Protein AF-D6PDU2-F1 (afdb_monomer_lite)

Radius of gyration: 15.5 Å; chains: 1; bounding box: 24×30×38 Å

InterPro domains:
  IPR001114 Adenylosuccinate synthetase [PF00709] (2-64)
  IPR001114 Adenylosuccinate synthetase [PTHR11846] (2-64)
  IPR027417 P-loop containing nucleoside triphosphate hydrolase [SSF52540] (2-64)
  IPR042111 Adenylosuccinate synthetase, domain 3 [G3DSA:3.90.170.10] (1-66)

Organism: NCBI:txid743071

Structure (mmCIF, N/CA/C/O backbone):
data_AF-D6PDU2-F1
#
_entry.id   AF-D6PDU2-F1
#
loop_
_atom_site.group_PDB
_atom_site.id
_atom_site.type_symbol
_atom_site.label_atom_id
_atom_site.label_alt_id
_atom_site.label_comp_id
_atom_site.label_asym_id
_atom_site.label_entity_id
_atom_site.label_seq_id
_atom_site.pdbx_PDB_ins_code
_atom_site.Cartn_x
_atom_site.Cartn_y
_atom_site.Cartn_z
_atom_site.occupancy
_atom_site.B_iso_or_equiv
_atom_site.auth_seq_id
_atom_site.auth_comp_id
_atom_site.auth_asym_id
_atom_site.auth_atom_id
_atom_site.pdbx_PDB_model_num
ATOM 1 N N . MET A 1 1 ? 3.519 5.715 -3.854 1.00 72.06 1 MET A N 1
ATOM 2 C CA . MET A 1 1 ? 3.870 6.521 -2.657 1.00 72.06 1 MET A CA 1
ATOM 3 C C . MET A 1 1 ? 5.235 7.195 -2.765 1.00 72.06 1 MET A C 1
ATOM 5 O O . MET A 1 1 ? 5.268 8.417 -2.766 1.00 72.06 1 MET A O 1
ATOM 9 N N . LYS A 1 2 ? 6.343 6.454 -2.939 1.00 73.50 2 LYS A N 1
ATOM 10 C CA . LYS A 1 2 ? 7.713 7.017 -2.998 1.00 73.50 2 LYS A CA 1
ATOM 11 C C . LYS A 1 2 ? 7.875 8.217 -3.953 1.00 73.50 2 LYS A C 1
ATOM 13 O O . LYS A 1 2 ? 8.412 9.239 -3.545 1.00 73.50 2 LYS A O 1
ATOM 18 N N . ARG A 1 3 ? 7.326 8.135 -5.172 1.00 73.44 3 ARG A N 1
ATOM 19 C CA . ARG A 1 3 ? 7.363 9.227 -6.168 1.00 73.44 3 ARG A CA 1
ATOM 20 C C . ARG A 1 3 ? 6.601 10.481 -5.719 1.00 73.44 3 ARG A C 1
ATOM 22 O O . ARG A 1 3 ? 7.092 11.584 -5.889 1.00 73.44 3 ARG A O 1
ATOM 29 N N . ILE A 1 4 ? 5.444 10.316 -5.077 1.00 75.75 4 ILE A N 1
ATOM 30 C CA . ILE A 1 4 ? 4.615 11.438 -4.606 1.00 75.75 4 ILE A CA 1
ATOM 31 C C . ILE A 1 4 ? 5.345 12.217 -3.506 1.00 75.75 4 ILE A C 1
ATOM 33 O O . ILE A 1 4 ? 5.359 13.444 -3.551 1.00 75.75 4 ILE A O 1
ATOM 37 N N . ILE A 1 5 ? 5.992 11.513 -2.568 1.00 79.19 5 ILE A N 1
ATOM 38 C CA . ILE A 1 5 ? 6.782 12.125 -1.488 1.00 79.19 5 ILE A CA 1
ATOM 39 C C . ILE A 1 5 ? 7.980 12.893 -2.065 1.00 79.19 5 ILE A C 1
ATOM 41 O O . ILE A 1 5 ? 8.224 14.024 -1.657 1.00 79.19 5 ILE A O 1
ATOM 45 N N . GLN A 1 6 ? 8.685 12.311 -3.044 1.00 76.81 6 GLN A N 1
ATOM 46 C CA . GLN A 1 6 ? 9.827 12.952 -3.710 1.00 76.81 6 GLN A CA 1
ATOM 47 C C . GLN A 1 6 ? 9.434 14.203 -4.509 1.00 76.81 6 GLN A C 1
ATOM 49 O O . GLN A 1 6 ? 10.213 15.147 -4.567 1.00 76.81 6 GLN A O 1
ATOM 54 N N . THR A 1 7 ? 8.246 14.223 -5.119 1.00 76.19 7 THR A N 1
ATOM 55 C CA . THR A 1 7 ? 7.791 15.360 -5.934 1.00 76.19 7 THR A CA 1
ATOM 56 C C . THR A 1 7 ? 7.125 16.466 -5.111 1.00 76.19 7 THR A C 1
ATOM 58 O O . THR A 1 7 ? 7.237 17.629 -5.480 1.00 76.19 7 THR A O 1
ATOM 61 N N . ASN A 1 8 ? 6.437 16.138 -4.010 1.00 75.12 8 ASN A N 1
ATOM 62 C CA . ASN A 1 8 ? 5.558 17.087 -3.308 1.00 75.12 8 ASN A CA 1
ATOM 63 C C . ASN A 1 8 ? 6.053 17.522 -1.919 1.00 75.12 8 ASN A C 1
ATOM 65 O O . ASN A 1 8 ? 5.275 18.116 -1.178 1.00 75.12 8 ASN A O 1
ATOM 69 N N . SER A 1 9 ? 7.306 17.232 -1.543 1.00 76.06 9 SER A N 1
ATOM 70 C CA . SER A 1 9 ? 7.889 17.618 -0.240 1.00 76.06 9 SER A CA 1
ATOM 71 C C . SER A 1 9 ? 6.949 17.343 0.942 1.00 76.06 9 SER A 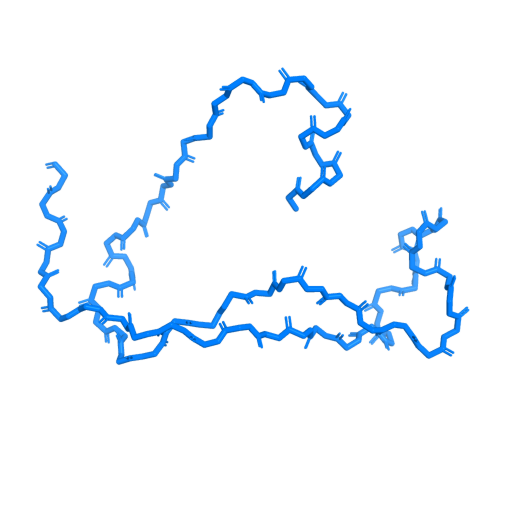C 1
ATOM 73 O O . SER A 1 9 ? 6.728 18.189 1.806 1.00 76.06 9 SER A O 1
ATOM 75 N N . ILE A 1 10 ? 6.335 16.158 0.942 1.00 79.75 10 ILE A N 1
ATOM 76 C CA . ILE A 1 10 ? 5.334 15.781 1.940 1.00 79.75 10 ILE A CA 1
ATOM 77 C C . ILE A 1 10 ? 6.039 15.502 3.272 1.00 79.75 10 ILE A C 1
ATOM 79 O O . ILE A 1 10 ? 6.785 14.531 3.381 1.00 79.75 10 ILE A O 1
ATOM 83 N N . SER A 1 11 ? 5.767 16.324 4.289 1.00 77.44 11 SER A N 1
ATOM 84 C CA . SER A 1 11 ? 6.328 16.172 5.644 1.00 77.44 11 SER A CA 1
ATOM 85 C C . SER A 1 11 ? 5.560 15.189 6.533 1.00 77.44 11 SER A C 1
ATOM 87 O O . SER A 1 11 ? 6.050 14.805 7.591 1.00 77.44 11 SER A O 1
ATOM 89 N N . GLY A 1 12 ? 4.352 14.788 6.137 1.00 75.12 12 GLY A N 1
ATOM 90 C CA . GLY A 1 12 ? 3.508 13.889 6.918 1.00 75.12 12 GLY A CA 1
ATOM 91 C C . GLY A 1 12 ? 2.427 13.244 6.064 1.00 75.12 12 GLY A C 1
ATOM 92 O O . GLY A 1 12 ? 1.930 13.847 5.114 1.00 75.12 12 GLY A O 1
ATOM 93 N N . LEU A 1 13 ? 2.075 12.007 6.400 1.00 81.12 13 LEU A N 1
ATOM 94 C CA . LEU A 1 13 ? 1.039 11.249 5.713 1.00 81.12 13 LEU A CA 1
ATOM 95 C C . LEU A 1 13 ? -0.156 11.057 6.644 1.00 81.12 13 LEU A C 1
ATOM 97 O O . LEU A 1 13 ? 0.002 10.569 7.759 1.00 81.12 13 LEU A O 1
ATOM 101 N N . CYS A 1 14 ? -1.350 11.391 6.162 1.00 80.62 14 CYS A N 1
ATOM 102 C CA . CYS A 1 14 ? -2.590 10.992 6.813 1.00 80.62 14 CYS A CA 1
ATOM 103 C C . CYS A 1 14 ? -3.088 9.695 6.167 1.00 80.62 14 CYS A C 1
ATOM 105 O O . CYS A 1 14 ? -3.421 9.673 4.981 1.00 80.62 14 CYS A O 1
ATOM 107 N N . LEU A 1 15 ? -3.099 8.609 6.939 1.00 78.00 15 LEU A N 1
ATOM 108 C CA . LEU A 1 15 ? -3.714 7.345 6.545 1.00 78.00 15 LEU A CA 1
ATOM 109 C C . LEU A 1 15 ? -5.198 7.405 6.903 1.00 78.00 15 LEU A C 1
ATOM 111 O O . LEU A 1 15 ? -5.555 7.672 8.046 1.00 78.00 15 LEU A O 1
ATOM 115 N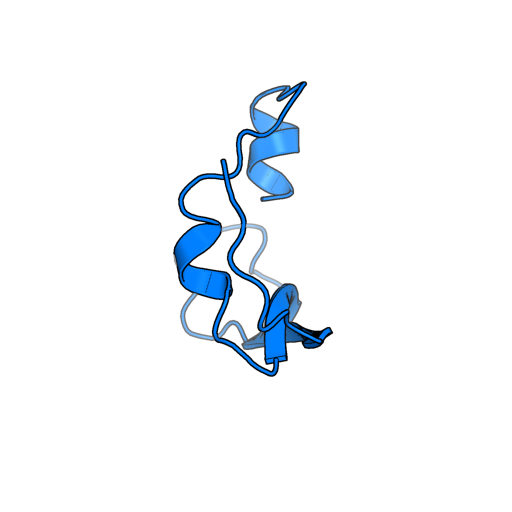 N . THR A 1 16 ? -6.057 7.183 5.912 1.00 82.06 16 THR A N 1
ATOM 116 C CA . THR A 1 16 ? -7.514 7.189 6.087 1.00 82.06 16 THR A CA 1
ATOM 117 C C . THR A 1 16 ? -8.061 5.783 5.885 1.00 82.06 16 THR A C 1
ATOM 119 O O . THR A 1 16 ? -7.438 4.973 5.201 1.00 82.06 16 THR A O 1
ATOM 122 N N . LYS A 1 17 ? -9.233 5.510 6.468 1.00 79.62 17 LYS A N 1
ATOM 123 C CA . LYS A 1 17 ? -9.940 4.225 6.367 1.00 79.62 17 LYS A CA 1
ATOM 124 C C . LYS A 1 17 ? -9.164 3.005 6.882 1.00 79.62 17 LYS A C 1
ATOM 126 O O . LYS A 1 17 ? -9.225 1.929 6.290 1.00 79.62 17 LYS A O 1
ATOM 131 N N . ILE A 1 18 ? -8.409 3.177 7.965 1.00 79.62 18 ILE A N 1
ATOM 132 C CA . ILE A 1 18 ? -7.693 2.061 8.598 1.00 79.62 18 ILE A CA 1
ATOM 133 C C . ILE A 1 18 ? -8.658 0.994 9.143 1.00 79.62 18 ILE A C 1
ATOM 135 O O . ILE A 1 18 ? -8.314 -0.180 9.136 1.00 79.62 18 ILE A O 1
ATOM 139 N N . ASP A 1 19 ? -9.890 1.388 9.477 1.00 77.00 19 ASP A N 1
ATOM 140 C CA . ASP A 1 19 ? -10.988 0.523 9.921 1.00 77.00 19 ASP A CA 1
ATOM 141 C C . ASP A 1 19 ? -11.345 -0.589 8.921 1.00 77.00 19 ASP A C 1
ATOM 143 O O . ASP A 1 19 ? -11.806 -1.658 9.307 1.00 77.00 19 ASP A O 1
ATOM 147 N N . VAL A 1 20 ? -11.083 -0.384 7.627 1.00 80.56 20 VAL A N 1
ATOM 148 C CA . VAL A 1 20 ? -11.331 -1.398 6.588 1.00 80.56 20 VAL A CA 1
ATOM 149 C C . VAL A 1 20 ? -10.326 -2.558 6.669 1.00 80.56 20 VAL A C 1
ATOM 151 O O . VAL A 1 20 ? -10.573 -3.629 6.116 1.00 80.56 20 VAL A O 1
ATOM 154 N N . LEU A 1 21 ? -9.194 -2.361 7.349 1.00 77.94 21 LEU A N 1
ATOM 155 C CA . LEU A 1 21 ? -8.133 -3.360 7.487 1.00 77.94 21 LEU A CA 1
ATOM 156 C C . LEU A 1 21 ? -8.259 -4.203 8.773 1.00 77.94 21 LEU A C 1
ATOM 158 O O . LEU A 1 21 ? -7.561 -5.206 8.885 1.00 77.94 21 LEU A O 1
ATOM 162 N N . ASP A 1 22 ? -9.174 -3.857 9.689 1.00 76.81 22 ASP A N 1
ATOM 163 C CA . ASP A 1 22 ? -9.348 -4.456 11.033 1.00 76.81 22 ASP A CA 1
ATOM 164 C C . ASP A 1 22 ? -9.865 -5.907 11.051 1.00 76.81 22 ASP A C 1
ATOM 166 O O . ASP A 1 22 ? -10.099 -6.485 12.110 1.00 76.81 22 ASP A O 1
ATOM 170 N N . SER A 1 23 ? -10.158 -6.495 9.895 1.00 73.81 23 SER A N 1
ATOM 171 C CA . SER A 1 23 ? -10.707 -7.859 9.792 1.00 73.81 23 SER A CA 1
ATOM 172 C C . SER A 1 23 ? -9.961 -8.709 8.767 1.00 73.81 23 SER A C 1
ATOM 174 O O . SER A 1 23 ? -10.509 -9.677 8.243 1.00 73.81 23 SER A O 1
ATOM 176 N N . LEU A 1 24 ? -8.732 -8.315 8.429 1.00 80.56 24 LEU A N 1
ATOM 177 C CA . LEU A 1 24 ? -7.866 -9.067 7.531 1.00 80.56 24 LEU A CA 1
ATOM 178 C C . LEU A 1 24 ? -6.833 -9.840 8.350 1.00 80.56 24 LEU A C 1
ATOM 180 O O . LEU A 1 24 ? -6.118 -9.246 9.149 1.00 80.56 24 LEU A O 1
ATOM 184 N N . ASP A 1 25 ? -6.697 -11.139 8.089 1.00 80.69 25 ASP A N 1
ATOM 185 C CA . ASP A 1 25 ? -5.635 -11.962 8.687 1.00 80.69 25 ASP A CA 1
ATOM 186 C C . ASP A 1 25 ? -4.247 -11.566 8.155 1.00 80.69 25 ASP A C 1
ATOM 188 O O . ASP A 1 25 ? -3.238 -11.600 8.862 1.00 80.69 25 ASP A O 1
ATOM 192 N N . GLU A 1 26 ? -4.194 -11.159 6.886 1.00 85.31 26 GLU A N 1
ATOM 193 C CA . GLU A 1 26 ? -2.973 -10.798 6.173 1.00 85.31 26 GLU A CA 1
ATOM 194 C C . GLU A 1 26 ? -3.192 -9.513 5.364 1.00 85.31 26 GLU A C 1
ATOM 196 O O . GLU A 1 26 ? -4.100 -9.415 4.534 1.00 85.31 26 GLU A O 1
ATOM 201 N N . ILE A 1 27 ? -2.319 -8.528 5.572 1.00 86.94 27 ILE A N 1
ATOM 202 C CA . ILE A 1 27 ? -2.291 -7.265 4.834 1.00 86.94 27 ILE A CA 1
ATOM 203 C C . ILE A 1 27 ? -1.104 -7.299 3.874 1.00 86.94 27 ILE A C 1
ATOM 205 O O . ILE A 1 27 ? 0.053 -7.370 4.289 1.00 86.94 27 ILE A O 1
ATOM 209 N N . LYS A 1 28 ? -1.386 -7.206 2.572 1.00 85.50 28 LYS A N 1
ATOM 210 C CA . LYS A 1 28 ? -0.362 -7.185 1.519 1.00 85.50 28 LYS A CA 1
ATOM 211 C C . LYS A 1 28 ? -0.047 -5.754 1.107 1.00 85.50 28 LYS A C 1
ATOM 213 O O . LYS A 1 28 ? -0.887 -5.065 0.529 1.00 85.50 28 LYS A O 1
ATOM 218 N N . ILE A 1 29 ? 1.181 -5.312 1.361 1.00 87.06 29 ILE A N 1
ATOM 219 C CA . ILE A 1 29 ? 1.672 -3.982 0.992 1.00 87.06 29 ILE A CA 1
ATOM 220 C C . ILE A 1 29 ? 2.560 -4.093 -0.242 1.00 87.06 29 ILE A C 1
ATOM 222 O O . ILE A 1 29 ? 3.589 -4.757 -0.222 1.00 87.06 29 ILE A O 1
ATOM 226 N N . CYS A 1 30 ? 2.202 -3.401 -1.323 1.00 87.44 30 CYS A N 1
ATOM 227 C CA . CYS A 1 30 ? 3.053 -3.337 -2.510 1.00 87.44 30 CYS A CA 1
ATOM 228 C C . CYS A 1 30 ? 4.293 -2.473 -2.228 1.00 87.44 30 CYS A C 1
ATOM 230 O O . CYS A 1 30 ? 4.185 -1.255 -2.051 1.00 87.44 30 CYS A O 1
ATOM 232 N N . LYS A 1 31 ? 5.474 -3.094 -2.196 1.00 83.94 31 LYS A N 1
ATOM 233 C CA . LYS A 1 31 ? 6.747 -2.436 -1.856 1.00 83.94 31 LYS A CA 1
ATOM 234 C C . LYS A 1 31 ? 7.527 -2.002 -3.087 1.00 83.94 31 LYS A C 1
ATOM 236 O O . LYS A 1 31 ? 8.162 -0.946 -3.088 1.00 83.94 31 LYS A O 1
ATOM 241 N N . ALA A 1 32 ? 7.480 -2.826 -4.120 1.00 79.50 32 ALA A N 1
ATOM 242 C CA . ALA A 1 32 ? 8.202 -2.624 -5.357 1.00 79.50 32 ALA A CA 1
ATOM 243 C C . ALA A 1 32 ? 7.366 -3.130 -6.528 1.00 79.50 32 ALA A C 1
ATOM 245 O O . ALA A 1 32 ? 6.331 -3.769 -6.350 1.00 79.50 32 ALA A O 1
ATOM 246 N N . TYR A 1 33 ? 7.831 -2.808 -7.717 1.00 79.75 33 TYR A N 1
ATOM 247 C CA . TYR A 1 33 ? 7.243 -3.235 -8.964 1.00 79.75 33 TYR A CA 1
ATOM 248 C C . TYR A 1 33 ? 8.377 -3.814 -9.800 1.00 79.75 33 TYR A C 1
ATOM 250 O O . TYR A 1 33 ? 9.423 -3.177 -9.921 1.00 79.75 33 TYR A O 1
ATOM 258 N N . GLU A 1 34 ? 8.191 -5.029 -10.296 1.00 73.56 34 GLU A N 1
ATOM 259 C CA . GLU A 1 34 ? 9.097 -5.678 -11.233 1.00 73.56 34 GLU A CA 1
ATOM 260 C C . GLU A 1 34 ? 8.618 -5.342 -12.647 1.00 73.56 34 GLU A C 1
ATOM 262 O O . GLU A 1 34 ? 7.473 -5.643 -13.002 1.00 73.56 34 GLU A O 1
ATOM 267 N N . ASP A 1 35 ? 9.472 -4.670 -13.420 1.00 68.69 35 ASP A N 1
ATOM 268 C CA . ASP A 1 35 ? 9.277 -4.544 -14.862 1.00 68.69 35 ASP A CA 1
ATOM 269 C C . ASP A 1 35 ? 10.032 -5.665 -15.558 1.00 68.69 35 ASP A C 1
ATOM 271 O O . ASP A 1 35 ? 11.157 -5.987 -15.176 1.00 68.69 35 ASP A O 1
ATOM 275 N N . ILE A 1 36 ? 9.449 -6.200 -16.620 1.00 61.12 36 ILE A N 1
ATOM 276 C CA . ILE A 1 36 ? 10.170 -7.073 -17.546 1.00 61.12 36 ILE A CA 1
ATOM 277 C C . ILE A 1 36 ? 11.021 -6.233 -18.518 1.00 61.12 36 ILE A C 1
ATOM 279 O O . ILE A 1 36 ? 12.065 -6.710 -18.957 1.00 61.12 36 ILE A O 1
ATOM 283 N N . ASP A 1 37 ? 10.630 -4.979 -18.786 1.00 59.66 37 ASP A N 1
ATOM 284 C CA . ASP A 1 37 ? 11.236 -4.112 -19.812 1.00 59.66 37 ASP A CA 1
ATOM 285 C C . ASP A 1 37 ? 11.985 -2.876 -19.250 1.00 59.66 37 ASP A C 1
ATOM 287 O O . ASP A 1 37 ? 12.329 -1.958 -19.999 1.00 59.66 37 ASP A O 1
ATOM 291 N N . ASP A 1 38 ? 12.244 -2.834 -17.935 1.00 57.94 38 ASP A N 1
ATOM 292 C CA . ASP A 1 38 ? 13.020 -1.801 -17.203 1.00 57.94 38 ASP A CA 1
ATOM 293 C C . ASP A 1 38 ? 12.599 -0.327 -17.468 1.00 57.94 38 ASP A C 1
ATOM 295 O O . ASP A 1 38 ? 13.345 0.630 -17.239 1.00 57.94 38 ASP A O 1
ATOM 299 N N . SER A 1 39 ? 11.366 -0.124 -17.939 1.00 57.09 39 SER A N 1
ATOM 300 C CA . SER A 1 39 ? 10.820 1.136 -18.460 1.00 57.09 39 SER A CA 1
ATOM 301 C C . SER A 1 39 ? 9.790 1.801 -17.533 1.00 57.09 39 SER A C 1
ATOM 303 O O . SER A 1 39 ? 9.385 2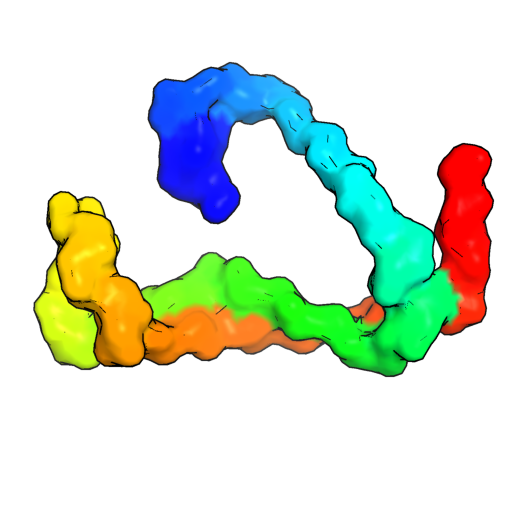.939 -17.794 1.00 57.09 39 SER A O 1
ATOM 305 N N . ILE A 1 40 ? 9.409 1.164 -16.411 1.00 57.25 40 ILE A N 1
ATOM 306 C CA . ILE A 1 40 ? 8.434 1.673 -15.413 1.00 57.25 40 ILE A CA 1
ATOM 307 C C . ILE A 1 40 ? 8.676 3.133 -15.006 1.00 57.25 40 ILE A C 1
ATOM 309 O O . ILE A 1 40 ? 7.742 3.856 -14.647 1.00 57.25 40 ILE A O 1
ATOM 313 N N . PHE A 1 41 ? 9.927 3.593 -15.003 1.00 57.56 41 PHE A N 1
ATOM 314 C CA . PHE A 1 41 ? 10.254 4.907 -14.457 1.00 57.56 41 PHE A CA 1
ATOM 315 C C . PHE A 1 41 ? 10.013 6.073 -15.430 1.00 57.56 41 PHE A C 1
ATOM 317 O O . PHE A 1 41 ? 9.886 7.213 -14.959 1.00 57.56 41 PHE A O 1
ATOM 324 N N . GLY A 1 42 ? 9.892 5.799 -16.736 1.00 54.44 42 GLY A N 1
ATOM 325 C CA . GLY A 1 42 ? 9.804 6.810 -17.794 1.00 54.44 42 GLY A CA 1
ATOM 326 C C . GLY A 1 42 ? 8.387 7.267 -18.139 1.00 54.44 42 GLY A C 1
ATOM 327 O O . GLY A 1 42 ? 8.138 8.470 -18.208 1.00 54.44 42 GLY A O 1
ATOM 328 N N . GLU A 1 43 ? 7.441 6.342 -18.315 1.00 55.59 43 GLU A N 1
ATOM 329 C CA . GLU A 1 43 ? 6.152 6.654 -18.945 1.00 55.59 43 GLU A CA 1
ATOM 330 C C . GLU A 1 43 ? 4.981 5.944 -18.255 1.00 55.59 43 GLU A C 1
ATOM 332 O O . GLU A 1 43 ? 4.997 4.736 -18.039 1.00 55.59 43 GLU A O 1
ATOM 337 N N . CYS A 1 44 ? 3.910 6.687 -17.951 1.00 58.34 44 CYS A N 1
ATOM 338 C CA . CYS A 1 44 ? 2.670 6.148 -17.372 1.00 58.34 44 CYS A CA 1
ATOM 339 C C . CYS A 1 44 ? 1.942 5.128 -18.275 1.00 58.34 44 CYS A C 1
ATOM 341 O O . CYS A 1 44 ? 0.895 4.626 -17.876 1.00 58.34 44 CYS A O 1
ATOM 343 N N . MET A 1 45 ? 2.438 4.862 -19.487 1.00 58.41 45 MET A N 1
ATOM 344 C CA . MET A 1 45 ? 1.768 4.011 -20.474 1.00 58.41 45 MET A CA 1
ATOM 345 C C . MET A 1 45 ? 2.028 2.510 -20.274 1.00 58.41 45 MET A C 1
ATOM 347 O O . MET A 1 45 ? 1.180 1.713 -20.654 1.00 58.41 45 MET A O 1
ATOM 351 N N . ASN A 1 46 ? 3.119 2.111 -19.610 1.00 61.41 46 ASN A N 1
ATOM 352 C CA . ASN A 1 46 ? 3.497 0.697 -19.461 1.00 61.41 46 ASN A CA 1
ATOM 353 C C . ASN A 1 46 ? 3.232 0.149 -18.051 1.00 61.41 46 ASN A C 1
ATOM 355 O O . ASN A 1 46 ? 4.094 -0.482 -17.457 1.00 61.41 46 ASN A O 1
ATOM 359 N N . LEU A 1 47 ? 2.045 0.395 -17.489 1.00 67.81 47 LEU A N 1
ATOM 360 C CA . LEU A 1 47 ? 1.659 -0.156 -16.178 1.00 67.81 47 LEU A CA 1
ATOM 361 C C . LEU A 1 47 ? 1.037 -1.561 -16.267 1.00 67.81 47 LEU A C 1
ATOM 363 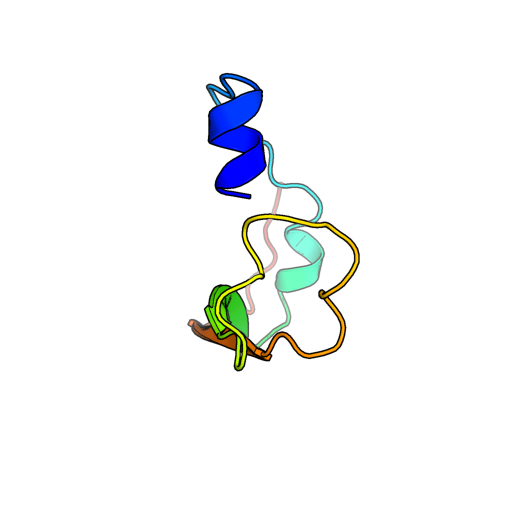O O . LEU A 1 47 ? 0.937 -2.241 -15.250 1.00 67.81 47 LEU A O 1
ATOM 367 N N . GLU A 1 48 ? 0.627 -2.003 -17.459 1.00 70.69 48 GLU A N 1
ATOM 368 C CA . GLU A 1 48 ? -0.086 -3.277 -17.652 1.00 70.69 48 GLU A CA 1
ATOM 369 C C . GLU A 1 48 ? 0.810 -4.511 -17.458 1.00 70.69 48 GLU A C 1
ATOM 371 O O . GLU A 1 48 ? 0.358 -5.519 -16.920 1.00 70.69 48 GLU A O 1
ATOM 376 N N . ASN A 1 49 ? 2.091 -4.423 -17.832 1.00 70.62 49 ASN A N 1
ATOM 377 C CA . ASN A 1 49 ? 3.052 -5.533 -17.726 1.00 70.62 49 ASN A CA 1
ATOM 378 C C . ASN A 1 49 ? 3.818 -5.562 -16.398 1.00 70.62 49 ASN A C 1
ATOM 380 O O . ASN A 1 49 ? 4.699 -6.398 -16.189 1.00 70.62 49 ASN A O 1
ATOM 384 N N . VAL A 1 50 ? 3.478 -4.656 -15.489 1.00 77.44 50 VAL A N 1
ATOM 385 C CA . VAL A 1 50 ? 4.198 -4.465 -14.241 1.00 77.44 50 VAL A CA 1
ATOM 386 C C . VAL A 1 50 ? 3.704 -5.450 -13.196 1.00 77.44 50 VAL A C 1
ATOM 388 O O . VAL A 1 50 ? 2.520 -5.471 -12.853 1.00 77.44 50 VAL A O 1
ATOM 391 N N . LYS A 1 51 ? 4.620 -6.231 -12.620 1.00 81.62 51 LYS A N 1
ATOM 392 C CA . LYS A 1 51 ? 4.282 -7.164 -11.543 1.00 81.62 51 LYS A CA 1
ATOM 393 C C . LYS A 1 51 ? 4.510 -6.512 -10.178 1.00 81.62 51 LYS A C 1
ATOM 395 O O . LYS A 1 51 ? 5.647 -6.182 -9.839 1.00 81.62 51 LYS A O 1
ATOM 400 N N . PRO A 1 52 ? 3.460 -6.309 -9.364 1.00 84.56 52 PRO A N 1
ATOM 401 C CA . PRO A 1 52 ? 3.624 -5.792 -8.012 1.00 84.56 52 PRO A CA 1
ATOM 402 C C . PRO A 1 52 ? 4.294 -6.832 -7.107 1.00 84.56 52 PRO A C 1
ATOM 404 O O . PRO A 1 52 ? 3.856 -7.979 -7.015 1.00 84.56 52 PRO A O 1
ATOM 407 N N . ILE A 1 53 ? 5.334 -6.407 -6.394 1.00 86.31 53 ILE A N 1
ATOM 408 C CA . ILE A 1 53 ? 5.976 -7.186 -5.337 1.00 86.31 53 ILE A CA 1
ATOM 409 C C . ILE A 1 53 ? 5.339 -6.780 -4.009 1.00 86.31 53 ILE A C 1
ATOM 411 O O . ILE A 1 53 ? 5.519 -5.652 -3.530 1.00 86.31 53 ILE A O 1
ATOM 415 N N . TYR A 1 54 ? 4.599 -7.713 -3.415 1.00 87.25 54 TYR A N 1
ATOM 416 C CA . TYR A 1 54 ? 3.937 -7.526 -2.130 1.00 87.25 54 TYR A CA 1
ATOM 417 C C . TYR A 1 54 ? 4.807 -8.001 -0.965 1.00 87.25 54 TYR A C 1
ATOM 419 O O . TYR A 1 54 ? 5.462 -9.036 -1.032 1.00 87.25 54 TYR A O 1
ATOM 427 N N . GLU A 1 55 ? 4.765 -7.245 0.122 1.00 88.69 55 GLU A N 1
ATOM 428 C CA . GLU A 1 55 ? 5.203 -7.647 1.450 1.00 88.69 55 GLU A CA 1
ATOM 429 C C . GLU A 1 55 ? 3.960 -8.005 2.269 1.00 88.69 55 GLU A C 1
ATOM 431 O O . GLU A 1 55 ? 2.999 -7.233 2.305 1.00 88.69 55 GLU A O 1
ATOM 436 N N . SER A 1 56 ? 3.966 -9.180 2.891 1.00 87.75 56 SER A N 1
ATOM 437 C CA . SER A 1 56 ? 2.870 -9.644 3.737 1.00 87.75 56 SER A CA 1
ATOM 438 C C . SER A 1 56 ? 3.117 -9.263 5.187 1.00 87.75 56 SER A C 1
ATOM 440 O O . SER A 1 56 ? 4.159 -9.593 5.753 1.00 87.75 56 SER A O 1
ATOM 442 N N . LEU A 1 57 ? 2.139 -8.607 5.795 1.00 86.31 57 LEU A N 1
ATOM 443 C CA . LEU A 1 57 ? 2.101 -8.318 7.221 1.00 86.31 57 LEU A CA 1
ATOM 444 C C . LEU A 1 57 ? 0.914 -9.048 7.839 1.00 86.31 57 LEU A C 1
ATOM 446 O O . LEU A 1 57 ? -0.139 -9.165 7.214 1.00 86.31 57 LEU A O 1
ATOM 450 N N . SER A 1 58 ? 1.067 -9.513 9.075 1.00 86.19 58 SER A N 1
ATOM 451 C CA . SER A 1 58 ? -0.073 -9.973 9.865 1.00 86.19 58 SER A CA 1
ATOM 452 C C . SER A 1 58 ? -1.022 -8.798 10.078 1.00 86.19 58 SER A C 1
ATOM 454 O O . SER A 1 58 ? -0.589 -7.746 10.561 1.00 86.19 58 SER A O 1
ATOM 456 N N . GLY A 1 59 ? -2.288 -8.965 9.708 1.00 83.38 59 GLY A N 1
ATOM 457 C CA . GLY A 1 59 ? -3.301 -7.994 10.082 1.00 83.38 59 GLY A CA 1
ATOM 458 C C . GLY A 1 59 ? -3.653 -8.107 11.562 1.00 83.38 59 GLY A C 1
ATOM 459 O O . GLY A 1 59 ? -3.003 -8.818 12.336 1.00 83.38 59 GLY A O 1
ATOM 460 N N . TRP A 1 60 ? -4.652 -7.346 11.976 1.00 81.94 60 TRP A N 1
ATOM 461 C CA . TRP A 1 60 ? -5.105 -7.304 13.357 1.00 81.94 60 TRP A CA 1
ATOM 462 C C . TRP A 1 60 ? -6.618 -7.467 13.375 1.00 81.94 60 TRP A C 1
ATOM 464 O O . TRP A 1 60 ? -7.317 -6.806 12.622 1.00 81.94 60 TRP A O 1
ATOM 474 N N . GLU A 1 61 ? -7.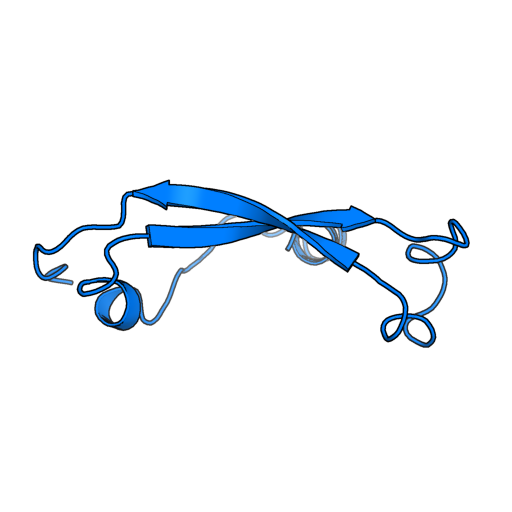122 -8.329 14.255 1.00 69.44 61 GLU A N 1
ATOM 475 C CA . GLU A 1 61 ? -8.566 -8.566 14.429 1.00 69.44 61 GLU A CA 1
ATOM 476 C C . GLU A 1 61 ? -9.201 -7.625 15.470 1.00 69.44 61 GLU A C 1
ATOM 478 O O . GLU A 1 61 ? -1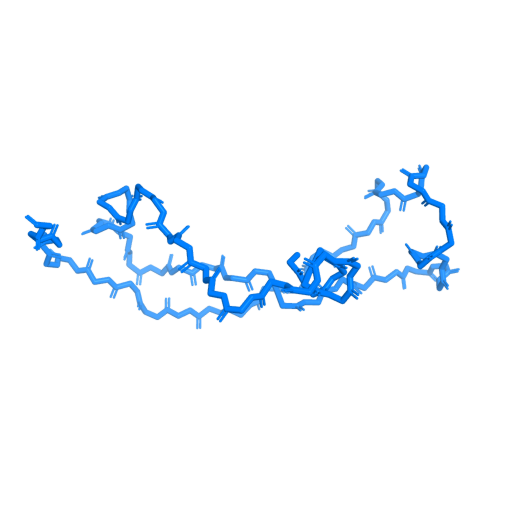0.358 -7.773 15.865 1.00 69.44 61 GLU A O 1
ATOM 483 N N . SER A 1 62 ? -8.422 -6.680 16.001 1.00 73.88 62 SER A N 1
ATOM 484 C CA . SER A 1 62 ? -8.897 -5.733 17.008 1.00 73.88 62 SER A CA 1
ATOM 485 C C . SER A 1 62 ? -9.417 -4.467 16.332 1.00 73.88 62 SER A C 1
ATOM 487 O O . SER A 1 62 ? -8.670 -3.866 15.567 1.00 73.88 62 SER A O 1
ATOM 489 N N . PRO A 1 63 ? -10.643 -4.006 16.635 1.00 69.00 63 PRO A N 1
ATOM 490 C CA . PRO A 1 63 ? -11.176 -2.796 16.027 1.00 69.00 63 PRO A CA 1
ATOM 491 C C . PRO A 1 63 ? -10.313 -1.585 16.391 1.00 69.00 63 PRO A C 1
ATOM 493 O O . PRO A 1 63 ? -10.112 -1.271 17.573 1.00 69.00 63 PRO A O 1
ATOM 496 N N . THR A 1 64 ? -9.833 -0.887 15.369 1.00 69.62 64 THR A N 1
ATOM 497 C CA . THR A 1 64 ? -9.050 0.333 15.497 1.00 69.62 64 THR A CA 1
ATOM 498 C C . THR A 1 64 ? -10.004 1.460 15.870 1.00 69.62 64 THR A C 1
ATOM 500 O O . THR A 1 64 ? -10.656 2.072 15.026 1.00 69.62 64 THR A O 1
ATOM 503 N N . LYS A 1 65 ? -10.137 1.726 17.174 1.00 58.66 65 LYS A N 1
ATOM 504 C CA . LYS A 1 65 ? -10.854 2.912 17.656 1.00 58.66 65 LYS A CA 1
ATOM 505 C C . LYS A 1 65 ? -10.042 4.158 17.307 1.00 58.66 65 LYS A C 1
ATOM 507 O O . LYS A 1 65 ? -8.975 4.369 17.880 1.00 58.66 65 LYS A O 1
ATOM 512 N N . ILE A 1 66 ? -10.564 4.936 16.362 1.00 55.38 66 ILE A N 1
ATOM 513 C CA . ILE A 1 66 ? -10.108 6.292 16.025 1.00 55.38 66 ILE A CA 1
ATOM 514 C C . ILE A 1 66 ? -10.573 7.266 17.109 1.00 55.38 66 ILE A C 1
ATOM 516 O O . ILE A 1 66 ? -11.739 7.135 17.552 1.00 55.38 66 ILE A O 1
#

Foldseek 3Di:
DVVCCVVPVDPDDDDPDCQVQLQDQKDWDQDDKDAPVPCVVPDPPPPPRIHTDTDIDGTHNDGDDD

Sequence (66 aa):
MKRIIQTNSISGLCLTKIDVLDSLDEIKICKAYEDIDDSIFGECMNLENVKPIYESLSGWESPTKI

pLDDT: mean 74.73, std 9.8, range [54.44, 88.69]

Secondary structure (DSSP, 8-state):
-HHHHHHHT--------GGGGTT-SEEEEEEEEE-SSS-TTT-TT--TTPEEEEEEEE---S----